Protein AF-A0A9C9JN02-F1 (afdb_monomer_lite)

Sequence (123 aa):
MNISRIGILLLGVLLAALILGCNALALGGAQKYKVDLTNILMKIQDEIENEGKVSDQTFNKFENFMESNEEEFGNKGSYVKAEEVMKCLVEARNNPANAFMQLQSAKVEMTLVFDMLKTEVSE

Foldseek 3Di:
DPPPPVVVVVVVVVVVCVVPPDDPPDDDPLRVLLVLQLVLLVQQLVCCVPPVAGDPVSLVSLVVSLVVCCVVCVPQPLSVLSVLLNVLNVCLVVDVPCVNVSSVSSVVSSVVSNVSSVVPDDD

Radius of gyration: 16.22 Å; chains: 1; bounding box: 44×41×35 Å

Secondary structure (DSSP, 8-state):
---TTHHHHHHHHHHHHHHHSS--S---HHHHHHHHHHHHHHHHHHHHHHHSS--HHHHHHHHHHHHHHHHHHTTSHHHHHHHHHHHHHHHHHH-TTTHHHHHHHHHHHHHHHHHHHHH----

Structure (mmCIF, N/CA/C/O backbone):
data_AF-A0A9C9JN02-F1
#
_entry.id   AF-A0A9C9JN02-F1
#
loop_
_atom_site.group_PDB
_atom_site.id
_atom_site.type_symbol
_atom_site.label_atom_id
_atom_site.label_alt_id
_atom_site.label_comp_id
_atom_site.label_asym_id
_atom_site.label_entity_id
_atom_site.label_seq_id
_atom_site.pdbx_PDB_ins_code
_atom_site.Cartn_x
_atom_site.Cartn_y
_atom_site.Cartn_z
_atom_site.occupancy
_atom_site.B_iso_or_equiv
_atom_site.auth_seq_id
_atom_site.auth_comp_id
_atom_site.auth_asym_id
_atom_site.auth_atom_id
_atom_site.pdbx_PDB_model_num
ATOM 1 N N . MET A 1 1 ? -30.093 -29.259 -2.366 1.00 40.28 1 MET A N 1
ATOM 2 C CA . MET A 1 1 ? -28.825 -29.763 -2.938 1.00 40.28 1 MET A CA 1
ATOM 3 C C . MET A 1 1 ? -28.063 -28.554 -3.478 1.00 40.28 1 MET A C 1
ATOM 5 O O . MET A 1 1 ? -28.401 -28.037 -4.532 1.00 40.28 1 MET A O 1
ATOM 9 N N . ASN A 1 2 ? -27.160 -28.002 -2.661 1.00 46.66 2 ASN A N 1
ATOM 10 C CA . ASN A 1 2 ? -26.531 -26.684 -2.833 1.00 46.66 2 ASN A CA 1
ATOM 11 C C . ASN A 1 2 ? -25.237 -26.785 -3.653 1.00 46.66 2 ASN A C 1
ATOM 13 O O . ASN A 1 2 ? -24.151 -26.802 -3.084 1.00 46.66 2 ASN A O 1
ATOM 17 N N . ILE A 1 3 ? -25.347 -26.860 -4.979 1.00 49.97 3 ILE A N 1
ATOM 18 C CA . ILE A 1 3 ? -24.176 -26.946 -5.875 1.00 49.97 3 ILE A CA 1
ATOM 19 C C . ILE A 1 3 ? -23.791 -25.560 -6.439 1.00 49.97 3 ILE A C 1
ATOM 21 O O . ILE A 1 3 ? -22.641 -25.328 -6.797 1.00 49.97 3 ILE A O 1
ATOM 25 N N . SER A 1 4 ? -24.694 -24.573 -6.413 1.00 49.50 4 SER A N 1
ATOM 26 C CA . SER A 1 4 ? -24.472 -23.282 -7.090 1.00 49.50 4 SER A CA 1
ATOM 27 C C . SER A 1 4 ? -23.623 -22.255 -6.329 1.00 49.50 4 SER A C 1
ATOM 29 O O . SER A 1 4 ? -23.275 -21.228 -6.899 1.00 49.50 4 SER A O 1
ATOM 31 N N . ARG A 1 5 ? -23.270 -22.492 -5.057 1.00 48.59 5 ARG A N 1
ATOM 32 C CA . ARG A 1 5 ? -22.464 -21.538 -4.260 1.00 48.59 5 ARG A CA 1
ATOM 33 C C . ARG A 1 5 ? -20.956 -21.802 -4.297 1.00 48.59 5 ARG A C 1
ATOM 35 O O . ARG A 1 5 ? -20.184 -20.904 -3.990 1.00 48.59 5 ARG A O 1
ATOM 42 N N . ILE A 1 6 ? -20.536 -22.995 -4.716 1.00 50.84 6 ILE A N 1
ATOM 43 C CA . ILE A 1 6 ? -19.115 -23.382 -4.759 1.00 50.84 6 ILE A CA 1
ATOM 44 C C . ILE A 1 6 ? -18.452 -22.909 -6.067 1.00 50.84 6 ILE A C 1
ATOM 46 O O . ILE A 1 6 ? -17.277 -22.556 -6.070 1.00 50.84 6 ILE A O 1
ATOM 50 N N . GLY A 1 7 ? -19.214 -22.805 -7.164 1.00 40.19 7 GLY A N 1
ATOM 51 C CA . GLY A 1 7 ? -18.686 -22.376 -8.467 1.00 40.19 7 GLY A CA 1
ATOM 52 C C . GLY A 1 7 ? -18.227 -20.914 -8.525 1.00 40.19 7 GLY A C 1
ATOM 53 O O . GLY A 1 7 ? -17.277 -20.605 -9.235 1.00 40.19 7 GLY A O 1
ATOM 54 N N . ILE A 1 8 ? -18.848 -20.019 -7.747 1.00 52.72 8 ILE A N 1
ATOM 55 C CA . ILE A 1 8 ? -18.493 -18.587 -7.735 1.00 52.72 8 ILE A CA 1
ATOM 56 C C . ILE A 1 8 ? -17.247 -18.339 -6.870 1.00 52.72 8 ILE A C 1
ATOM 58 O O . ILE A 1 8 ? -16.384 -17.549 -7.242 1.00 52.72 8 ILE A O 1
ATOM 62 N N . LEU A 1 9 ? -17.102 -19.075 -5.761 1.00 46.44 9 LEU A N 1
ATOM 63 C CA . LEU A 1 9 ? -15.916 -19.010 -4.900 1.00 46.44 9 LEU A CA 1
ATOM 64 C C . LEU A 1 9 ? -14.670 -19.583 -5.588 1.00 46.44 9 LEU A C 1
ATOM 66 O O . LEU A 1 9 ? -13.586 -19.023 -5.450 1.00 46.44 9 LEU A O 1
ATOM 70 N N . LEU A 1 10 ? -14.820 -20.643 -6.389 1.00 48.19 10 LEU A N 1
ATOM 71 C CA . LEU A 1 10 ? -13.706 -21.184 -7.172 1.00 48.19 10 LEU A CA 1
ATOM 72 C C . LEU A 1 10 ? -13.272 -20.248 -8.305 1.00 48.19 10 LEU A C 1
ATOM 74 O O . LEU A 1 10 ? -12.081 -20.196 -8.586 1.00 48.19 10 LEU A O 1
ATOM 78 N N . LEU A 1 11 ? -14.179 -19.467 -8.907 1.00 46.25 11 LEU A N 1
ATOM 79 C CA . LEU A 1 11 ? -13.809 -18.505 -9.954 1.00 46.25 11 LEU A CA 1
ATOM 80 C C . LEU A 1 11 ? -12.967 -17.337 -9.407 1.00 46.25 11 LEU A C 1
ATOM 82 O O . LEU A 1 11 ? -12.027 -16.904 -10.069 1.00 46.25 11 LEU A O 1
ATOM 86 N N . GLY A 1 12 ? -13.267 -16.864 -8.191 1.00 45.25 12 GLY A N 1
ATOM 87 C CA . GLY A 1 12 ? -12.501 -15.796 -7.534 1.00 45.25 12 GLY A CA 1
ATOM 88 C C . GLY A 1 12 ? -11.082 -16.224 -7.145 1.00 45.25 12 GLY A C 1
ATOM 89 O O . GLY A 1 12 ? -10.134 -15.462 -7.316 1.00 45.25 12 GLY A O 1
ATOM 90 N N . VAL A 1 13 ? -10.913 -17.475 -6.702 1.00 49.19 13 VAL A N 1
ATOM 91 C CA . VAL A 1 13 ? -9.594 -18.022 -6.336 1.00 49.19 13 VAL A CA 1
ATOM 92 C C . VAL A 1 13 ? -8.786 -18.436 -7.573 1.00 49.19 13 VAL A C 1
ATOM 94 O O . VAL A 1 13 ? -7.565 -18.282 -7.583 1.00 49.19 13 VAL A O 1
ATOM 97 N N . LEU A 1 14 ? -9.438 -18.888 -8.654 1.00 42.12 14 LEU A N 1
ATOM 98 C CA . LEU A 1 14 ? -8.742 -19.191 -9.912 1.00 42.12 14 LEU A CA 1
ATOM 99 C C . LEU A 1 14 ? -8.173 -17.928 -10.577 1.00 42.12 14 LEU A C 1
ATOM 101 O O . LEU A 1 14 ? -7.104 -17.999 -11.180 1.00 42.12 14 LEU A O 1
ATOM 105 N N . LEU A 1 15 ? -8.842 -16.774 -10.434 1.00 46.81 15 LEU A N 1
ATOM 106 C CA . LEU A 1 15 ? -8.312 -15.495 -10.918 1.00 46.81 15 LEU A CA 1
ATOM 107 C C . LEU A 1 15 ? -7.098 -15.029 -10.098 1.00 46.81 15 LEU A C 1
ATOM 109 O O . LEU A 1 15 ? -6.146 -14.505 -10.668 1.00 46.81 15 LEU A O 1
ATOM 113 N N . ALA A 1 16 ? -7.097 -15.273 -8.783 1.00 46.19 16 ALA A N 1
ATOM 114 C CA . ALA A 1 16 ? -5.961 -14.953 -7.916 1.00 46.19 16 ALA A CA 1
ATOM 115 C C . ALA A 1 16 ? -4.729 -15.831 -8.217 1.00 46.19 16 ALA A C 1
ATOM 117 O O . ALA A 1 16 ? -3.596 -15.356 -8.168 1.00 46.19 16 ALA A O 1
ATOM 118 N N . ALA A 1 17 ? -4.937 -17.098 -8.589 1.00 44.44 17 ALA A N 1
ATOM 119 C CA . ALA A 1 17 ? -3.848 -18.024 -8.896 1.00 44.44 17 ALA A CA 1
ATOM 120 C C . ALA A 1 17 ? -3.238 -17.822 -10.297 1.00 44.44 17 ALA A C 1
ATOM 122 O O . ALA A 1 17 ? -2.049 -18.086 -10.482 1.00 44.44 17 ALA A O 1
ATOM 123 N N . LEU A 1 18 ? -4.006 -17.330 -11.279 1.00 40.53 18 LEU A N 1
ATOM 124 C CA . LEU A 1 18 ? -3.483 -17.124 -12.636 1.00 40.53 18 LEU A CA 1
ATOM 125 C C . LEU A 1 18 ? -2.548 -15.907 -12.759 1.00 40.53 18 LEU A C 1
ATOM 127 O O . LEU A 1 18 ? -1.751 -15.855 -13.691 1.00 40.53 18 LEU A O 1
ATOM 131 N N . ILE A 1 19 ? -2.612 -14.949 -11.828 1.00 50.50 19 ILE A N 1
ATOM 132 C CA . ILE A 1 19 ? -1.803 -13.716 -11.877 1.00 50.50 19 ILE A CA 1
ATOM 133 C C . ILE A 1 19 ? -0.456 -13.883 -11.147 1.00 50.50 19 ILE A C 1
ATOM 135 O O . ILE A 1 19 ? 0.517 -13.213 -11.482 1.00 50.50 19 ILE A O 1
ATOM 139 N N . LEU A 1 20 ? -0.351 -14.823 -10.202 1.00 48.62 20 LEU A N 1
ATOM 140 C CA . LEU A 1 20 ? 0.846 -14.993 -9.364 1.00 48.62 20 LEU A CA 1
ATOM 141 C C . LEU A 1 20 ? 1.846 -16.045 -9.886 1.00 48.62 20 LEU A C 1
ATOM 143 O O . LEU A 1 20 ? 2.944 -16.166 -9.348 1.00 48.62 20 LEU A O 1
ATOM 147 N N . GLY A 1 21 ? 1.486 -16.830 -10.907 1.00 38.22 21 GLY A N 1
ATOM 148 C CA . GLY A 1 21 ? 2.171 -18.096 -11.197 1.00 38.22 21 GLY A CA 1
ATOM 149 C C . GLY A 1 21 ? 3.289 -18.100 -12.244 1.00 38.22 21 GLY A C 1
ATOM 150 O O . GLY A 1 21 ? 4.077 -19.042 -12.252 1.00 38.22 21 GLY A O 1
ATOM 151 N N . CYS A 1 22 ? 3.395 -17.132 -13.155 1.00 40.78 22 CYS A N 1
ATOM 152 C CA . CYS A 1 22 ? 4.309 -17.274 -14.299 1.00 40.78 22 CYS A CA 1
ATOM 153 C C . CYS A 1 22 ? 4.878 -15.935 -14.758 1.00 40.78 22 CYS A C 1
ATOM 155 O O . CYS A 1 22 ? 4.422 -15.398 -15.750 1.00 40.78 22 CYS A O 1
ATOM 157 N N . ASN A 1 23 ? 5.881 -15.413 -14.051 1.00 45.25 23 ASN A N 1
ATOM 158 C CA . ASN A 1 23 ? 6.921 -14.541 -14.625 1.00 45.25 23 ASN A CA 1
ATOM 159 C C . ASN A 1 23 ? 8.217 -14.646 -13.794 1.00 45.25 23 ASN A C 1
ATOM 161 O O . ASN A 1 23 ? 8.942 -13.681 -13.596 1.00 45.25 23 ASN A O 1
ATOM 165 N N . ALA A 1 24 ? 8.506 -15.836 -13.257 1.00 52.59 24 ALA A N 1
ATOM 166 C CA . ALA A 1 24 ? 9.633 -16.058 -12.348 1.00 52.59 24 ALA A CA 1
ATOM 167 C C . ALA A 1 24 ? 11.008 -16.144 -13.039 1.00 52.59 24 ALA A C 1
ATOM 169 O O . ALA A 1 24 ? 12.003 -16.404 -12.367 1.00 52.59 24 ALA A O 1
ATOM 170 N N . LEU A 1 25 ? 11.108 -15.946 -14.356 1.00 43.69 25 LEU A N 1
ATOM 171 C CA . LEU A 1 25 ? 12.389 -16.024 -15.055 1.00 43.69 25 LEU A CA 1
ATOM 172 C C . LEU A 1 25 ? 12.694 -14.710 -15.783 1.00 43.69 25 LEU A C 1
ATOM 174 O O . LEU A 1 25 ? 12.088 -14.404 -16.803 1.00 43.69 25 LEU A O 1
ATOM 178 N N . ALA A 1 26 ? 13.687 -13.998 -15.234 1.00 47.44 26 ALA A N 1
ATOM 179 C CA . ALA A 1 26 ? 14.335 -12.779 -15.732 1.00 47.44 26 ALA A CA 1
ATOM 180 C C . ALA A 1 26 ? 13.537 -11.463 -15.602 1.00 47.44 26 ALA A C 1
ATOM 182 O O . ALA A 1 26 ? 13.303 -10.759 -16.578 1.00 47.44 26 ALA A O 1
ATOM 183 N N . LEU A 1 27 ? 13.189 -11.087 -14.368 1.00 49.16 27 LEU A N 1
ATOM 184 C CA . LEU A 1 27 ? 12.675 -9.751 -14.054 1.00 49.16 27 LEU A CA 1
ATOM 185 C C . LEU A 1 27 ? 13.858 -8.776 -13.893 1.00 49.16 27 LEU A C 1
ATOM 187 O O . LEU A 1 27 ? 14.564 -8.824 -12.886 1.00 49.16 27 LEU A O 1
ATOM 191 N N . GLY A 1 28 ? 14.095 -7.897 -14.870 1.00 58.72 28 GLY A N 1
ATOM 192 C CA . GLY A 1 28 ? 14.947 -6.713 -14.671 1.00 58.72 28 GLY A CA 1
ATOM 193 C C . GLY A 1 28 ? 14.381 -5.787 -13.576 1.00 58.72 28 GLY A C 1
ATOM 194 O O . GLY A 1 28 ? 13.234 -5.962 -13.157 1.00 58.72 28 GLY A O 1
ATOM 195 N N . GLY A 1 29 ? 15.151 -4.788 -13.117 1.00 62.28 29 GLY A N 1
ATOM 196 C CA . GLY A 1 29 ? 14.768 -3.890 -12.003 1.00 62.28 29 GLY A CA 1
ATOM 197 C C . GLY A 1 29 ? 13.351 -3.313 -12.124 1.00 62.28 29 GLY A C 1
ATOM 198 O O . GLY A 1 29 ? 12.546 -3.412 -11.197 1.00 62.28 29 GLY A O 1
ATOM 199 N N . ALA A 1 30 ? 12.973 -2.885 -13.333 1.00 66.81 30 ALA A N 1
ATOM 200 C CA . ALA A 1 30 ? 11.647 -2.345 -13.621 1.00 66.81 30 ALA A CA 1
ATOM 201 C C . ALA A 1 30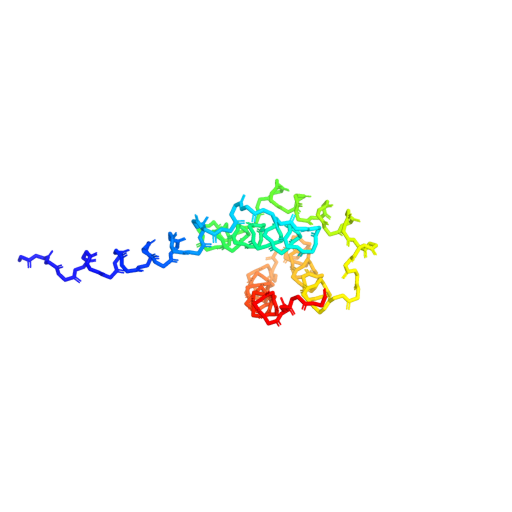 ? 10.485 -3.334 -13.429 1.00 66.81 30 ALA A C 1
ATOM 203 O O . ALA A 1 30 ? 9.373 -2.906 -13.134 1.00 66.81 30 ALA A O 1
ATOM 204 N N . GLN A 1 31 ? 10.703 -4.638 -13.605 1.00 74.56 31 GLN A N 1
ATOM 205 C CA . GLN A 1 31 ? 9.650 -5.640 -13.435 1.00 74.56 31 GLN A CA 1
ATOM 206 C C . GLN A 1 31 ? 9.575 -6.126 -11.982 1.00 74.56 31 GLN A C 1
ATOM 208 O O . GLN A 1 31 ? 8.480 -6.388 -11.488 1.00 74.56 31 GLN A O 1
ATOM 213 N N . LYS A 1 32 ? 10.711 -6.153 -11.267 1.00 81.31 32 LYS A N 1
ATOM 214 C CA . LYS A 1 32 ? 10.747 -6.400 -9.819 1.00 81.31 32 LYS A CA 1
ATOM 215 C C . LYS A 1 32 ? 9.962 -5.333 -9.051 1.00 81.31 32 LYS A C 1
ATOM 217 O O . LYS A 1 32 ? 9.104 -5.690 -8.253 1.00 81.31 32 LYS A O 1
ATOM 222 N N . TYR A 1 33 ? 10.179 -4.053 -9.364 1.00 84.94 33 TYR A N 1
ATOM 223 C CA . TYR A 1 33 ? 9.423 -2.941 -8.777 1.00 84.94 33 TYR A CA 1
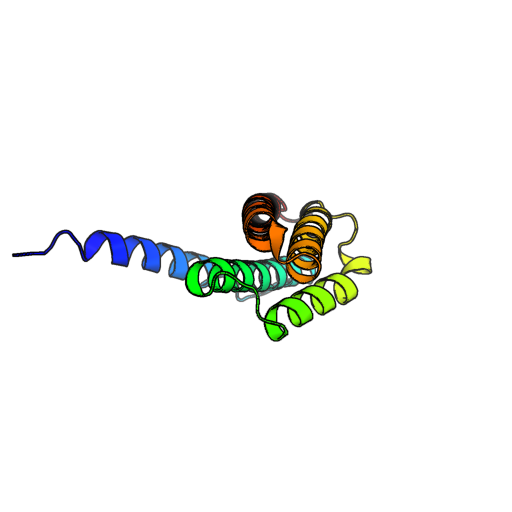ATOM 224 C C . TYR A 1 33 ? 7.908 -3.127 -8.900 1.00 84.94 33 TYR A C 1
ATOM 226 O O . TYR A 1 33 ? 7.188 -3.020 -7.912 1.00 84.94 33 TYR A O 1
ATOM 234 N N . LYS A 1 34 ? 7.418 -3.470 -10.098 1.00 85.69 34 LYS A N 1
ATOM 235 C CA . LYS A 1 34 ? 5.978 -3.646 -10.340 1.00 85.69 34 LYS A CA 1
ATOM 236 C C . LYS A 1 34 ? 5.400 -4.776 -9.505 1.00 85.69 34 LYS A C 1
ATOM 238 O O . LYS A 1 34 ? 4.313 -4.629 -8.953 1.00 85.69 34 LYS A O 1
ATOM 243 N N . VAL A 1 35 ? 6.122 -5.891 -9.413 1.00 87.81 35 VAL A N 1
ATOM 244 C CA . VAL A 1 35 ? 5.713 -7.046 -8.607 1.00 87.81 35 VAL A CA 1
ATOM 245 C C . VAL A 1 35 ? 5.701 -6.686 -7.123 1.00 87.81 35 VAL A C 1
ATOM 247 O O . VAL A 1 35 ? 4.712 -6.953 -6.444 1.00 87.81 35 VAL A O 1
ATOM 250 N N . ASP A 1 36 ? 6.755 -6.041 -6.624 1.00 90.31 36 ASP A N 1
ATOM 251 C CA . ASP A 1 36 ? 6.865 -5.656 -5.217 1.00 90.31 36 ASP A CA 1
ATOM 252 C C . ASP A 1 36 ? 5.783 -4.639 -4.822 1.00 90.31 36 ASP A C 1
ATOM 254 O O . ASP A 1 36 ? 5.080 -4.860 -3.831 1.00 90.31 36 ASP A O 1
ATOM 258 N N . LEU A 1 37 ? 5.570 -3.595 -5.633 1.00 92.12 37 LEU A N 1
ATOM 259 C CA . LEU A 1 37 ? 4.500 -2.620 -5.423 1.00 92.12 37 LEU A CA 1
ATOM 260 C C . LEU A 1 37 ? 3.122 -3.290 -5.460 1.00 92.12 37 LEU A C 1
ATOM 262 O O . LEU A 1 37 ? 2.318 -3.089 -4.552 1.00 92.12 37 LEU A O 1
ATOM 266 N N . THR A 1 38 ? 2.861 -4.141 -6.459 1.00 93.12 38 THR A N 1
ATOM 267 C CA . THR A 1 38 ? 1.586 -4.869 -6.574 1.00 93.12 38 THR A CA 1
ATOM 268 C C . THR A 1 38 ? 1.317 -5.703 -5.325 1.00 93.12 38 THR A C 1
ATOM 270 O O . THR A 1 38 ? 0.237 -5.618 -4.747 1.00 93.12 38 THR A O 1
ATOM 273 N N . ASN A 1 39 ? 2.308 -6.467 -4.863 1.00 93.06 39 ASN A N 1
ATOM 274 C CA . ASN A 1 39 ? 2.172 -7.321 -3.685 1.00 93.06 39 ASN A CA 1
ATOM 275 C C . ASN A 1 39 ? 1.893 -6.516 -2.409 1.00 93.06 39 ASN A C 1
ATOM 277 O O . ASN A 1 39 ? 1.110 -6.952 -1.563 1.00 93.06 39 ASN A O 1
ATOM 281 N N . ILE A 1 40 ? 2.530 -5.352 -2.250 1.00 95.62 40 ILE A N 1
ATOM 282 C CA . ILE A 1 40 ? 2.287 -4.467 -1.105 1.00 95.62 40 ILE A CA 1
ATOM 283 C C . ILE A 1 40 ? 0.861 -3.916 -1.154 1.00 95.62 40 ILE A C 1
ATOM 285 O O . ILE A 1 40 ? 0.138 -4.039 -0.167 1.00 95.62 40 ILE A O 1
ATOM 289 N N . LEU A 1 41 ? 0.433 -3.373 -2.296 1.00 96.06 41 LEU A N 1
ATOM 290 C CA . LEU A 1 41 ? -0.905 -2.797 -2.444 1.00 96.06 41 LEU A CA 1
ATOM 291 C C . LEU A 1 41 ? -2.010 -3.847 -2.295 1.00 96.06 41 LEU A C 1
ATOM 293 O O . LEU A 1 41 ? -3.012 -3.578 -1.641 1.00 96.06 41 LEU A O 1
ATOM 297 N N . MET A 1 42 ? -1.811 -5.062 -2.817 1.00 94.44 42 MET A N 1
ATOM 298 C CA . MET A 1 42 ? -2.744 -6.173 -2.605 1.00 94.44 42 MET A CA 1
ATOM 299 C C . MET A 1 42 ? -2.887 -6.509 -1.121 1.00 94.44 42 MET A C 1
ATOM 301 O O . MET A 1 42 ? -4.000 -6.716 -0.646 1.00 94.44 42 MET A O 1
ATOM 305 N N . LYS A 1 43 ? -1.777 -6.528 -0.372 1.00 95.25 43 LYS A N 1
ATOM 306 C CA . LYS A 1 43 ? -1.825 -6.771 1.071 1.00 95.25 43 LYS A CA 1
ATOM 307 C C . LYS A 1 43 ? -2.545 -5.646 1.818 1.00 95.25 43 LYS A C 1
ATOM 309 O O . LYS A 1 43 ? -3.332 -5.926 2.713 1.00 95.25 43 LYS A O 1
ATOM 314 N N . ILE A 1 44 ? -2.310 -4.386 1.446 1.00 96.31 44 ILE A N 1
ATOM 315 C CA . ILE A 1 44 ? -3.034 -3.252 2.035 1.00 96.31 44 ILE A CA 1
ATOM 316 C C . ILE A 1 44 ? -4.535 -3.381 1.758 1.00 96.31 44 ILE A C 1
ATOM 318 O O . ILE A 1 44 ? -5.341 -3.212 2.670 1.00 96.31 44 ILE A O 1
ATOM 322 N N . GLN A 1 45 ? -4.917 -3.692 0.518 1.00 94.31 45 GLN A N 1
ATOM 323 C CA . GLN A 1 45 ? -6.316 -3.871 0.149 1.00 94.31 45 GLN A CA 1
ATOM 324 C C . GLN A 1 45 ? -6.978 -4.994 0.959 1.00 94.31 45 GLN A C 1
ATOM 326 O O . GLN A 1 45 ? -8.085 -4.798 1.459 1.00 94.31 45 GLN A O 1
ATOM 331 N N . ASP A 1 46 ? -6.293 -6.126 1.128 1.00 94.06 46 ASP A N 1
ATOM 332 C CA . ASP A 1 46 ? -6.765 -7.259 1.930 1.00 94.06 46 ASP A CA 1
ATOM 333 C C . ASP A 1 46 ? -6.966 -6.879 3.409 1.00 94.06 46 ASP A C 1
ATOM 335 O O . ASP A 1 46 ? -8.010 -7.176 3.990 1.00 94.06 46 ASP A O 1
ATOM 339 N N . GLU A 1 47 ? -6.031 -6.139 4.013 1.00 95.88 47 GLU A N 1
ATOM 340 C CA . GLU A 1 47 ? -6.174 -5.650 5.393 1.00 95.88 47 GLU A CA 1
ATOM 341 C C . GLU A 1 47 ? -7.348 -4.661 5.529 1.00 95.88 47 GLU A C 1
ATOM 343 O O . GLU A 1 47 ? -8.145 -4.758 6.463 1.00 95.88 47 GLU A O 1
ATOM 348 N N . ILE A 1 48 ? -7.542 -3.757 4.561 1.00 94.19 48 ILE A N 1
ATOM 349 C CA . ILE A 1 48 ? -8.692 -2.840 4.564 1.00 94.19 48 ILE A CA 1
ATOM 350 C C . ILE A 1 48 ? -10.014 -3.611 4.445 1.00 94.19 48 ILE A C 1
ATOM 352 O O . ILE A 1 48 ? -10.987 -3.260 5.111 1.00 94.19 48 ILE A O 1
ATOM 356 N N . GLU A 1 49 ? -10.078 -4.639 3.600 1.00 92.50 49 GLU A N 1
ATOM 357 C CA . GLU A 1 49 ? -11.301 -5.412 3.360 1.00 92.50 49 GLU A CA 1
ATOM 358 C C . GLU A 1 49 ? -11.673 -6.320 4.535 1.00 92.50 49 GLU A C 1
ATOM 360 O O . GLU A 1 49 ? -12.856 -6.419 4.869 1.00 92.50 49 GLU A O 1
ATOM 365 N N . ASN A 1 50 ? -10.685 -6.939 5.181 1.00 93.69 50 ASN A N 1
ATOM 366 C CA . ASN A 1 50 ? -10.924 -7.893 6.262 1.00 93.69 50 ASN A CA 1
ATOM 367 C C . ASN A 1 50 ? -10.925 -7.248 7.653 1.00 93.69 50 ASN A C 1
ATOM 369 O O . ASN A 1 50 ? -11.675 -7.677 8.529 1.00 93.69 50 ASN A O 1
ATOM 373 N N . GLU A 1 51 ? -10.098 -6.225 7.872 1.00 93.00 51 GLU A N 1
ATOM 374 C CA . GLU A 1 51 ? -9.889 -5.618 9.192 1.00 93.00 51 GLU A CA 1
ATOM 375 C C . GLU A 1 51 ? -10.393 -4.174 9.286 1.00 93.00 51 GLU A C 1
ATOM 377 O O . GLU A 1 51 ? -10.482 -3.624 10.387 1.00 93.00 51 GLU A O 1
ATOM 382 N N . GLY A 1 52 ? -10.713 -3.536 8.155 1.00 91.25 52 GLY A N 1
ATOM 383 C CA . GLY A 1 52 ? -11.129 -2.132 8.117 1.00 91.25 52 GLY A CA 1
ATOM 384 C C . GLY A 1 52 ? -10.006 -1.146 8.453 1.00 91.25 52 GLY A C 1
ATOM 385 O O . GLY A 1 52 ? -10.287 0.010 8.766 1.00 91.25 52 GLY A O 1
ATOM 386 N N . LYS A 1 53 ? -8.745 -1.592 8.430 1.00 93.50 53 LYS A N 1
ATOM 387 C CA . LYS A 1 53 ? -7.551 -0.798 8.752 1.00 93.50 53 LYS A CA 1
ATOM 388 C C . LYS A 1 53 ? -6.314 -1.390 8.080 1.00 93.50 53 LYS A C 1
ATOM 390 O O . LYS A 1 53 ? -6.356 -2.510 7.596 1.00 93.50 53 LYS A O 1
ATOM 395 N N . VAL A 1 54 ? -5.208 -0.653 8.112 1.00 95.50 54 VAL A N 1
ATOM 396 C CA . VAL A 1 54 ? -3.887 -1.137 7.681 1.00 95.50 54 VAL A CA 1
ATOM 397 C C . VAL A 1 54 ? -3.011 -1.310 8.913 1.00 95.50 54 VAL A C 1
ATOM 399 O O . VAL A 1 54 ? -2.965 -0.429 9.773 1.00 95.50 54 VAL A O 1
ATOM 402 N N . SER A 1 55 ? -2.335 -2.448 9.019 1.00 96.06 55 SER A N 1
ATOM 403 C CA . SER A 1 55 ? -1.389 -2.724 10.095 1.00 96.06 55 SER A CA 1
ATOM 404 C C . SER A 1 55 ? -0.140 -1.849 9.976 1.00 96.06 55 SER A C 1
ATOM 406 O O . SER A 1 55 ? 0.322 -1.544 8.874 1.00 96.06 55 SER A O 1
ATOM 408 N N . ASP A 1 56 ? 0.470 -1.499 11.113 1.00 96.12 56 ASP A N 1
ATOM 409 C CA . ASP A 1 56 ? 1.715 -0.718 11.123 1.00 96.12 56 ASP A CA 1
ATOM 410 C C . ASP A 1 56 ? 2.832 -1.426 10.344 1.00 96.12 56 ASP A C 1
ATOM 412 O O . ASP A 1 56 ? 3.623 -0.789 9.660 1.00 96.12 56 ASP A O 1
ATOM 416 N N . GLN A 1 57 ? 2.870 -2.762 10.384 1.00 96.12 57 GLN A N 1
ATOM 417 C CA . GLN A 1 57 ? 3.847 -3.544 9.632 1.00 96.12 57 GLN A CA 1
ATOM 418 C C . GLN A 1 57 ? 3.688 -3.355 8.118 1.00 96.12 57 GLN A C 1
ATOM 420 O O . GLN A 1 57 ? 4.681 -3.179 7.410 1.00 96.12 57 GLN A O 1
ATOM 425 N N . THR A 1 58 ? 2.458 -3.429 7.609 1.00 95.56 58 THR A N 1
ATOM 426 C CA . THR A 1 58 ? 2.190 -3.286 6.175 1.00 95.56 58 THR A CA 1
ATOM 427 C C . THR A 1 58 ? 2.364 -1.841 5.724 1.00 95.56 58 THR A C 1
ATOM 429 O O . THR A 1 58 ? 2.969 -1.614 4.677 1.00 95.56 58 THR A O 1
ATOM 432 N N . PHE A 1 59 ? 1.946 -0.873 6.545 1.00 96.62 59 PHE A N 1
ATOM 433 C CA . PHE A 1 59 ? 2.200 0.543 6.296 1.00 96.62 59 PHE A CA 1
ATOM 434 C C . PHE A 1 59 ? 3.702 0.837 6.208 1.00 96.62 59 PHE A C 1
ATOM 436 O O . PHE A 1 59 ? 4.163 1.353 5.198 1.00 96.62 59 PHE A O 1
ATOM 443 N N . ASN A 1 60 ? 4.489 0.427 7.208 1.00 96.75 60 ASN A N 1
ATOM 444 C CA . ASN A 1 60 ? 5.931 0.678 7.225 1.00 96.75 60 ASN A CA 1
ATOM 445 C C . ASN A 1 60 ? 6.637 -0.026 6.060 1.00 96.75 60 ASN A C 1
ATOM 447 O O . ASN A 1 60 ? 7.618 0.476 5.522 1.00 96.75 60 ASN A O 1
ATOM 451 N N . LYS A 1 61 ? 6.161 -1.206 5.641 1.00 95.81 61 LYS A N 1
ATOM 452 C CA . LYS A 1 61 ? 6.693 -1.871 4.444 1.00 95.81 61 LYS A CA 1
ATOM 453 C C . LYS A 1 61 ? 6.443 -1.035 3.188 1.00 95.81 61 LYS A C 1
ATOM 455 O O . LYS A 1 61 ? 7.319 -0.974 2.332 1.00 95.81 61 LYS A O 1
ATOM 460 N N . PHE A 1 62 ? 5.266 -0.426 3.074 1.00 96.94 62 PHE A N 1
ATOM 461 C CA . PHE A 1 62 ? 4.937 0.444 1.953 1.00 96.94 62 PHE A CA 1
ATOM 462 C C . PHE A 1 62 ? 5.743 1.744 1.982 1.00 96.94 62 PHE A C 1
ATOM 464 O O . PHE A 1 62 ? 6.280 2.136 0.956 1.00 96.94 62 PHE A O 1
ATOM 471 N N . GLU A 1 63 ? 5.908 2.353 3.154 1.00 95.69 63 GLU A N 1
ATOM 472 C CA . GLU A 1 63 ? 6.708 3.568 3.349 1.00 95.69 63 GLU A CA 1
ATOM 473 C C . GLU A 1 63 ? 8.165 3.349 2.948 1.00 95.69 63 GLU A C 1
ATOM 475 O O . GLU A 1 63 ? 8.650 3.999 2.025 1.00 95.69 63 GLU A O 1
ATOM 480 N N . ASN A 1 64 ? 8.808 2.324 3.514 1.00 95.38 64 ASN A N 1
ATOM 481 C CA . ASN A 1 64 ? 10.171 1.949 3.141 1.00 95.38 64 ASN A CA 1
ATOM 482 C C . ASN A 1 64 ? 10.300 1.631 1.645 1.00 95.38 64 ASN A C 1
ATOM 484 O O . ASN A 1 64 ? 11.337 1.901 1.040 1.00 95.38 64 ASN A O 1
ATOM 488 N N . PHE A 1 65 ? 9.272 1.015 1.048 1.00 93.38 65 PHE A N 1
ATOM 489 C CA . PHE A 1 65 ? 9.268 0.741 -0.382 1.00 93.38 65 PHE A CA 1
ATOM 490 C C . PHE A 1 65 ? 9.271 2.039 -1.187 1.00 93.38 65 PHE A C 1
ATOM 492 O O . PHE A 1 65 ? 10.101 2.158 -2.080 1.00 93.38 65 PHE A O 1
ATOM 499 N N . MET A 1 66 ? 8.394 2.995 -0.873 1.00 92.81 66 MET A N 1
ATOM 500 C CA . MET A 1 66 ? 8.337 4.276 -1.580 1.00 92.81 66 MET A CA 1
ATOM 501 C C . MET A 1 66 ? 9.675 5.014 -1.460 1.00 92.81 66 MET A C 1
ATOM 503 O O . MET A 1 66 ? 10.301 5.291 -2.477 1.00 92.81 66 MET A O 1
ATOM 507 N N . GLU A 1 67 ? 10.198 5.175 -0.243 1.00 91.44 67 GLU A N 1
ATOM 508 C CA . GLU A 1 67 ? 11.486 5.844 -0.003 1.00 91.44 67 GLU A CA 1
ATOM 509 C C . GLU A 1 67 ? 12.661 5.178 -0.741 1.00 91.44 67 GLU A C 1
ATOM 511 O O . GLU A 1 67 ? 13.499 5.853 -1.333 1.00 91.44 67 GLU A O 1
ATOM 516 N N . SER A 1 68 ? 12.723 3.841 -0.759 1.00 89.12 68 SER A N 1
ATOM 517 C CA . SER A 1 68 ? 13.833 3.111 -1.400 1.00 89.12 68 SER A CA 1
ATOM 518 C C . SER A 1 68 ? 13.783 3.129 -2.931 1.00 89.12 68 SER A C 1
ATOM 520 O O . SER A 1 68 ? 14.760 2.756 -3.575 1.00 89.12 68 SER A O 1
ATOM 522 N N . ASN A 1 69 ? 12.637 3.483 -3.515 1.00 85.62 69 ASN A N 1
ATOM 523 C CA . ASN A 1 69 ? 12.369 3.381 -4.950 1.00 85.62 69 ASN A CA 1
ATOM 524 C C . ASN A 1 69 ? 12.119 4.754 -5.601 1.00 85.62 69 ASN A C 1
ATOM 526 O O . ASN A 1 69 ? 11.911 4.815 -6.812 1.00 85.62 69 ASN A O 1
ATOM 530 N N . GLU A 1 70 ? 12.171 5.846 -4.832 1.00 84.88 70 GLU A N 1
ATOM 531 C CA . GLU A 1 70 ? 11.955 7.214 -5.318 1.00 84.88 70 GLU A CA 1
ATOM 532 C C . GLU A 1 70 ? 12.925 7.582 -6.449 1.00 84.88 70 GLU A C 1
ATOM 534 O O . GLU A 1 70 ? 12.503 8.045 -7.505 1.00 84.88 70 GLU A O 1
ATOM 539 N N . GLU A 1 71 ? 14.222 7.317 -6.281 1.00 82.38 71 GLU A N 1
ATOM 540 C CA . GLU A 1 71 ? 15.236 7.677 -7.282 1.00 82.38 71 GLU A CA 1
ATOM 541 C C . GLU A 1 71 ? 15.088 6.869 -8.585 1.00 82.38 71 GLU A C 1
ATOM 543 O O . GLU A 1 71 ? 15.285 7.394 -9.681 1.00 82.38 71 GLU A O 1
ATOM 548 N N . GLU A 1 72 ? 14.704 5.593 -8.482 1.00 79.38 72 GLU A N 1
ATOM 549 C CA . GLU A 1 72 ? 14.598 4.687 -9.632 1.00 79.38 72 GLU A CA 1
ATOM 550 C C . GLU A 1 72 ? 13.265 4.853 -10.390 1.00 79.38 72 GLU A C 1
ATOM 552 O O . GLU A 1 72 ? 13.197 4.625 -11.602 1.00 79.38 72 GLU A O 1
ATOM 557 N N . PHE A 1 73 ? 12.195 5.278 -9.705 1.00 79.50 73 PHE A N 1
ATOM 558 C CA . PHE A 1 73 ? 10.835 5.255 -10.253 1.00 79.50 73 PHE A CA 1
ATOM 559 C C . PHE A 1 73 ? 10.039 6.547 -10.077 1.00 79.50 73 PHE A C 1
ATOM 561 O O . PHE A 1 73 ? 8.925 6.601 -10.589 1.00 79.50 73 PHE A O 1
ATOM 568 N N . GLY A 1 74 ? 10.583 7.585 -9.439 1.00 65.62 74 GLY A N 1
ATOM 569 C CA . GLY A 1 74 ? 9.860 8.783 -8.987 1.00 65.62 74 GLY A CA 1
ATOM 570 C C . GLY A 1 74 ? 9.004 9.486 -10.043 1.00 65.62 74 GLY A C 1
ATOM 571 O O . GLY A 1 74 ? 7.956 10.037 -9.729 1.00 65.62 74 GLY A O 1
ATOM 572 N N . ASN A 1 75 ? 9.392 9.404 -11.320 1.00 77.62 75 ASN A N 1
ATOM 573 C CA . ASN A 1 75 ? 8.642 10.002 -12.431 1.00 77.62 75 ASN A CA 1
ATOM 574 C C . ASN A 1 75 ? 7.690 9.029 -13.152 1.00 77.62 75 ASN A C 1
ATOM 576 O O . ASN A 1 75 ? 7.002 9.432 -14.092 1.00 77.62 75 ASN A O 1
ATOM 580 N N . LYS A 1 76 ? 7.646 7.747 -12.769 1.00 83.19 76 LYS A N 1
ATOM 581 C CA . LYS A 1 76 ? 6.695 6.788 -13.341 1.00 83.19 76 LYS A CA 1
ATOM 582 C C . LYS A 1 76 ? 5.301 7.064 -12.808 1.00 83.19 76 LYS A C 1
ATOM 584 O O . LYS A 1 76 ? 5.107 7.293 -11.616 1.00 83.19 76 LYS A O 1
ATOM 589 N N . GLY A 1 77 ? 4.316 6.989 -13.697 1.00 87.31 77 GLY A N 1
ATOM 590 C CA . GLY A 1 77 ? 2.932 7.276 -13.350 1.00 87.31 77 GLY A CA 1
ATOM 591 C C . GLY A 1 77 ? 2.416 6.384 -12.218 1.00 87.31 77 GLY A C 1
ATOM 592 O O 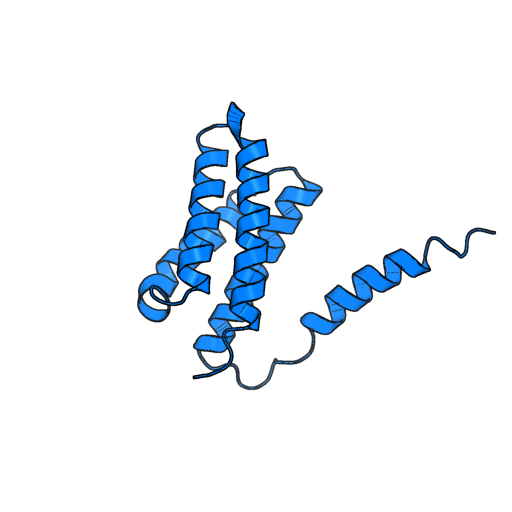. GLY A 1 77 ? 1.752 6.888 -11.314 1.00 87.31 77 GLY A O 1
ATOM 593 N N . SER A 1 78 ? 2.767 5.091 -12.214 1.00 89.56 78 SER A N 1
ATOM 594 C CA . SER A 1 78 ? 2.393 4.181 -11.127 1.00 89.56 78 SER A CA 1
ATOM 595 C C . SER A 1 78 ? 2.979 4.583 -9.773 1.00 89.56 78 SER A C 1
ATOM 597 O O . SER A 1 78 ? 2.314 4.403 -8.756 1.00 89.56 78 SER A O 1
ATOM 599 N N . TYR A 1 79 ? 4.205 5.119 -9.748 1.00 90.81 79 TYR A N 1
ATOM 600 C CA . TYR A 1 79 ? 4.871 5.550 -8.519 1.00 90.81 79 TYR A CA 1
ATOM 601 C C . TYR A 1 79 ? 4.180 6.783 -7.943 1.00 90.81 79 TYR A C 1
ATOM 603 O O . TYR A 1 79 ? 3.719 6.741 -6.807 1.00 90.81 79 TYR A O 1
ATOM 611 N N . VAL A 1 80 ? 4.004 7.827 -8.758 1.00 91.44 80 VAL A N 1
ATOM 612 C CA . VAL A 1 80 ? 3.302 9.057 -8.351 1.00 91.44 80 VAL A CA 1
ATOM 613 C C . VAL A 1 80 ? 1.897 8.731 -7.843 1.00 91.44 80 VAL A C 1
ATOM 615 O O . VAL A 1 80 ? 1.434 9.263 -6.837 1.00 91.44 80 VAL A O 1
ATOM 618 N N . LYS A 1 81 ? 1.206 7.795 -8.500 1.00 93.88 81 LYS A N 1
ATOM 619 C CA . LYS A 1 81 ? -0.123 7.365 -8.063 1.00 93.88 81 LYS A CA 1
ATOM 620 C C . LYS A 1 81 ? -0.085 6.551 -6.762 1.00 93.88 81 LYS A C 1
ATOM 622 O O . LYS A 1 81 ? -0.992 6.669 -5.944 1.00 93.88 81 LYS A O 1
ATOM 627 N N . ALA A 1 82 ? 0.968 5.772 -6.524 1.00 94.62 82 ALA A N 1
ATOM 628 C CA . ALA A 1 82 ? 1.185 5.095 -5.249 1.00 94.62 82 ALA A CA 1
ATOM 629 C C . ALA A 1 82 ? 1.489 6.083 -4.104 1.00 94.62 82 ALA A C 1
ATOM 631 O O . ALA A 1 82 ? 1.097 5.827 -2.966 1.00 94.62 82 ALA A O 1
ATOM 632 N N . GLU A 1 83 ? 2.092 7.243 -4.376 1.00 94.94 83 GLU A N 1
ATOM 633 C CA . GLU A 1 83 ? 2.228 8.305 -3.368 1.00 94.94 83 GLU A CA 1
ATOM 634 C C . GLU A 1 83 ? 0.865 8.859 -2.931 1.00 94.94 83 GLU A C 1
ATOM 636 O O . GLU A 1 83 ? 0.662 9.134 -1.750 1.00 94.94 83 GLU A O 1
ATOM 641 N N . GLU A 1 84 ? -0.105 8.966 -3.843 1.00 95.75 84 GLU A N 1
ATOM 642 C CA . GLU A 1 84 ? -1.480 9.347 -3.484 1.00 95.75 84 GLU A CA 1
ATOM 643 C C . GLU A 1 84 ? -2.146 8.294 -2.589 1.00 95.75 84 GLU A C 1
ATOM 645 O O . GLU A 1 84 ? -2.795 8.643 -1.599 1.00 95.75 84 GLU A O 1
ATOM 650 N N . VAL A 1 85 ? -1.903 7.002 -2.849 1.00 96.56 85 VAL A N 1
ATOM 651 C CA . VAL A 1 85 ? -2.313 5.931 -1.926 1.00 96.56 85 VAL A CA 1
ATOM 652 C C . VAL A 1 85 ? -1.706 6.166 -0.541 1.00 96.56 85 VAL A C 1
ATOM 654 O O . VAL A 1 85 ? -2.427 6.113 0.457 1.00 96.56 85 VAL A O 1
ATOM 657 N N . MET A 1 86 ? -0.404 6.463 -0.463 1.00 96.50 86 MET A N 1
ATOM 658 C CA . MET A 1 86 ? 0.278 6.736 0.804 1.00 96.50 86 MET A CA 1
ATOM 659 C C . MET A 1 86 ? -0.353 7.916 1.551 1.00 96.50 86 MET A C 1
ATOM 661 O O . MET A 1 86 ? -0.628 7.803 2.746 1.00 96.50 86 MET A O 1
ATOM 665 N N . LYS A 1 87 ? -0.645 9.022 0.857 1.00 96.25 87 LYS A N 1
ATOM 666 C CA . LYS A 1 87 ? -1.295 10.202 1.450 1.00 96.25 87 LYS A CA 1
ATOM 667 C C . LYS A 1 87 ? -2.638 9.848 2.079 1.00 96.25 87 LYS A C 1
ATOM 669 O O . LYS A 1 87 ? -2.862 10.175 3.242 1.00 96.25 87 LYS A O 1
ATOM 674 N N . CYS A 1 88 ? -3.488 9.103 1.371 1.00 96.00 88 CYS A N 1
ATOM 675 C CA . CYS A 1 88 ? -4.757 8.632 1.925 1.00 96.00 88 CYS A CA 1
ATOM 676 C C . CYS A 1 88 ? -4.553 7.774 3.185 1.00 96.00 88 CYS A C 1
ATOM 678 O O . CYS A 1 88 ? -5.260 7.947 4.179 1.00 96.00 88 CYS A O 1
ATOM 680 N N . LEU A 1 89 ? -3.569 6.870 3.190 1.00 95.75 89 LEU A N 1
ATOM 681 C CA . LEU A 1 89 ? -3.280 6.037 4.361 1.00 95.75 89 LEU A CA 1
ATOM 682 C C . LEU A 1 89 ? -2.770 6.860 5.554 1.00 95.75 89 LEU A C 1
ATOM 684 O O . LEU A 1 89 ? -3.192 6.622 6.687 1.00 95.75 89 LEU A O 1
ATOM 688 N N . VAL A 1 90 ? -1.906 7.850 5.317 1.00 96.44 90 VAL A N 1
ATOM 689 C CA . VAL A 1 90 ? -1.423 8.786 6.345 1.00 96.44 90 VAL A CA 1
ATOM 690 C C . VAL A 1 90 ? -2.581 9.603 6.921 1.00 96.44 90 VAL A C 1
ATOM 692 O O . VAL A 1 90 ? -2.716 9.710 8.141 1.00 96.44 90 VAL A O 1
ATOM 695 N N . GLU A 1 91 ? -3.458 10.139 6.070 1.00 95.12 91 GLU A N 1
ATOM 696 C CA . GLU A 1 91 ? -4.646 10.877 6.506 1.00 95.12 91 GLU A CA 1
ATOM 697 C C . GLU A 1 91 ? -5.596 9.997 7.325 1.00 95.12 91 GLU A C 1
ATOM 699 O O . GLU A 1 91 ? -6.120 10.448 8.346 1.00 95.12 91 GLU A O 1
ATOM 704 N N . ALA A 1 92 ? -5.770 8.729 6.941 1.00 93.94 92 ALA A N 1
ATOM 705 C CA . ALA A 1 92 ? -6.574 7.775 7.698 1.00 93.94 92 ALA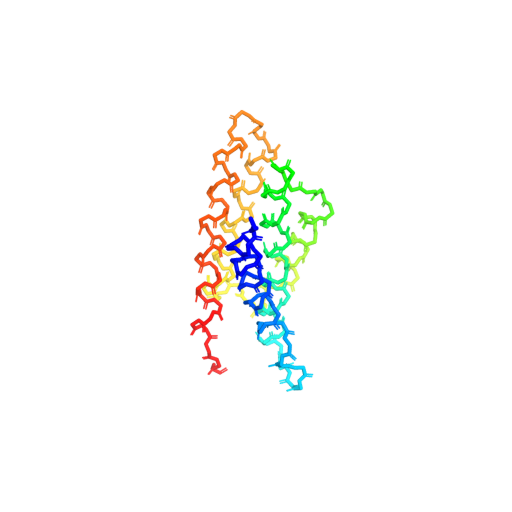 A CA 1
ATOM 706 C C . ALA A 1 92 ? -6.008 7.511 9.104 1.00 93.94 92 ALA A C 1
ATOM 708 O O . ALA A 1 92 ? -6.772 7.416 10.065 1.00 93.94 92 ALA A O 1
ATOM 709 N N . ARG A 1 93 ? -4.677 7.416 9.240 1.00 92.75 93 ARG A N 1
ATOM 710 C CA . ARG A 1 93 ? -4.000 7.214 10.536 1.00 92.75 93 ARG A CA 1
ATOM 711 C C . ARG A 1 93 ? -4.060 8.460 11.420 1.00 92.75 93 ARG A C 1
ATOM 713 O O . ARG A 1 93 ? -4.280 8.342 12.622 1.00 92.75 93 ARG A O 1
ATOM 720 N N . ASN A 1 94 ? -3.900 9.643 10.829 1.00 93.56 94 ASN A N 1
ATOM 721 C CA . ASN A 1 94 ? -3.869 10.909 11.564 1.00 93.56 94 ASN A CA 1
ATOM 722 C C . ASN A 1 94 ? -5.264 11.431 11.931 1.00 93.56 94 ASN A C 1
ATOM 724 O O . ASN A 1 94 ? -5.402 12.196 12.885 1.00 93.56 94 ASN A O 1
ATOM 728 N N . ASN A 1 95 ? -6.301 11.028 11.192 1.00 92.25 95 ASN A N 1
ATOM 729 C CA . ASN A 1 95 ? -7.671 11.461 11.428 1.00 92.25 95 ASN A CA 1
ATOM 730 C C . ASN A 1 95 ? -8.650 10.273 11.467 1.00 92.25 95 ASN A C 1
ATOM 732 O O . ASN A 1 95 ? -9.311 9.973 10.467 1.00 92.25 95 ASN A O 1
ATOM 736 N N . PRO A 1 96 ? -8.832 9.648 12.647 1.00 88.69 96 PRO A N 1
ATOM 737 C CA . PRO A 1 96 ? -9.762 8.535 12.829 1.00 88.69 96 PRO A CA 1
ATOM 738 C C . PRO A 1 96 ? -11.208 8.845 12.412 1.00 88.69 96 PRO A C 1
ATOM 740 O O . PRO A 1 96 ? -11.919 7.945 11.974 1.00 88.69 96 PRO A O 1
ATOM 743 N N . ALA A 1 97 ? -11.648 10.108 12.505 1.00 88.38 97 ALA A N 1
ATOM 744 C CA . ALA A 1 97 ? -13.006 10.508 12.128 1.00 88.38 97 ALA A CA 1
ATOM 745 C C . ALA A 1 97 ? -13.255 10.405 10.613 1.00 88.38 97 ALA A C 1
ATOM 747 O O . ALA A 1 97 ? -14.379 10.142 10.193 1.00 88.38 97 ALA A O 1
ATOM 748 N N . ASN A 1 98 ? -12.201 10.555 9.806 1.00 91.38 98 ASN A N 1
ATOM 749 C CA . ASN A 1 98 ? -12.258 10.444 8.349 1.00 91.38 98 ASN A CA 1
ATOM 750 C C . ASN A 1 98 ? -11.617 9.151 7.823 1.00 91.38 98 ASN A C 1
ATOM 752 O O . ASN A 1 98 ? -11.598 8.939 6.611 1.00 91.38 98 ASN A O 1
ATOM 756 N N . ALA A 1 99 ? -11.131 8.271 8.706 1.00 91.25 99 ALA A N 1
ATOM 757 C CA . ALA A 1 99 ? -10.364 7.086 8.329 1.00 91.25 99 ALA A CA 1
ATOM 758 C C . ALA A 1 99 ? -11.095 6.202 7.319 1.00 91.25 99 ALA A C 1
ATOM 760 O O . ALA A 1 99 ? -10.513 5.820 6.313 1.00 91.25 99 ALA A O 1
ATOM 761 N N . PHE A 1 100 ? -12.390 5.946 7.520 1.00 92.31 100 PHE A N 1
ATOM 762 C CA . PHE A 1 100 ? -13.168 5.145 6.574 1.00 92.31 100 PHE A CA 1
ATOM 763 C C . PHE A 1 100 ? -13.157 5.740 5.159 1.00 92.31 100 PHE A C 1
ATOM 765 O O . PHE A 1 100 ? -12.874 5.029 4.198 1.00 92.31 100 PHE A O 1
ATOM 772 N N . MET A 1 101 ? -13.429 7.043 5.033 1.00 95.31 101 MET A N 1
ATOM 773 C CA . MET A 1 101 ? -13.438 7.728 3.740 1.00 95.31 101 MET A CA 1
ATOM 774 C C . MET A 1 101 ? -12.058 7.668 3.083 1.00 95.31 101 MET A C 1
ATOM 776 O O . MET A 1 101 ? -11.959 7.353 1.902 1.00 95.31 101 MET A O 1
ATOM 780 N N . GLN A 1 102 ? -11.000 7.882 3.864 1.00 96.00 102 GLN A N 1
ATOM 781 C CA . GLN A 1 102 ? -9.626 7.852 3.374 1.00 96.00 102 GLN A CA 1
ATOM 782 C C . GLN A 1 102 ? -9.175 6.460 2.932 1.00 96.00 102 GLN A C 1
ATOM 784 O O . GLN A 1 102 ? -8.517 6.324 1.905 1.00 96.00 102 GLN A O 1
ATOM 789 N N . LEU A 1 103 ? -9.586 5.404 3.635 1.00 93.19 103 LEU A N 1
ATOM 790 C CA . LEU A 1 103 ? -9.321 4.032 3.205 1.00 93.19 103 LEU A CA 1
ATOM 791 C C . LEU A 1 103 ? -10.077 3.685 1.913 1.00 93.19 103 LEU A C 1
ATOM 793 O O . LEU A 1 103 ? -9.533 2.980 1.067 1.00 93.19 103 LEU A O 1
ATOM 797 N N . GLN A 1 104 ? -11.296 4.202 1.712 1.00 92.81 104 GLN A N 1
ATOM 798 C CA . GLN A 1 104 ? -11.992 4.047 0.428 1.00 92.81 104 GLN A CA 1
ATOM 799 C C . GLN A 1 104 ? -11.281 4.802 -0.701 1.00 92.81 104 GLN A C 1
ATOM 801 O O . GLN A 1 104 ? -11.101 4.233 -1.777 1.00 92.81 104 GLN A O 1
ATOM 806 N N . SER A 1 105 ? -10.820 6.032 -0.454 1.00 94.94 105 SER A N 1
ATOM 807 C CA . SER A 1 105 ? -9.990 6.776 -1.410 1.00 94.94 105 SER A CA 1
ATOM 808 C C . SER A 1 105 ? -8.723 5.997 -1.757 1.00 94.94 105 SER A C 1
ATOM 810 O O . SER A 1 105 ? -8.450 5.780 -2.933 1.00 94.94 105 SER A O 1
ATOM 812 N N . ALA A 1 106 ? -8.023 5.453 -0.757 1.00 95.50 106 ALA A N 1
ATOM 813 C CA . ALA A 1 106 ? -6.841 4.622 -0.967 1.00 95.50 106 ALA A CA 1
ATOM 814 C C . ALA A 1 106 ? -7.133 3.418 -1.881 1.00 95.50 106 ALA A C 1
ATOM 816 O O . ALA A 1 106 ? -6.340 3.126 -2.769 1.00 95.50 106 ALA A O 1
ATOM 817 N N . LYS A 1 107 ? -8.285 2.748 -1.738 1.00 93.19 107 LYS A N 1
ATOM 818 C CA . LYS A 1 107 ? -8.687 1.644 -2.632 1.00 93.19 107 LYS A CA 1
ATOM 819 C C . LYS A 1 107 ? -8.947 2.092 -4.074 1.00 93.19 107 LYS A C 1
ATOM 821 O O . LYS A 1 107 ? -8.599 1.373 -5.015 1.00 93.19 107 LYS A O 1
ATOM 826 N N . VAL A 1 108 ? -9.569 3.256 -4.263 1.00 94.75 108 VAL A N 1
ATOM 827 C CA . VAL A 1 108 ? -9.777 3.835 -5.602 1.00 94.75 108 VAL A CA 1
ATOM 828 C C . VAL A 1 108 ? -8.427 4.136 -6.247 1.00 94.75 108 VAL A C 1
ATOM 830 O O . VAL A 1 108 ? -8.174 3.734 -7.380 1.00 94.75 108 VAL A O 1
ATOM 833 N N . GLU A 1 109 ? -7.534 4.764 -5.491 1.00 95.06 109 GLU A N 1
ATOM 834 C CA . GLU A 1 109 ? -6.177 5.085 -5.914 1.00 95.06 109 GLU A CA 1
ATOM 835 C C . GLU A 1 109 ? -5.374 3.817 -6.253 1.00 95.06 109 GLU A C 1
ATOM 837 O O . GLU A 1 109 ? -4.795 3.735 -7.334 1.00 95.06 109 GLU A O 1
ATOM 842 N N . MET A 1 110 ? -5.439 2.765 -5.426 1.00 94.88 110 MET A N 1
ATOM 843 C CA . MET A 1 110 ? -4.825 1.456 -5.706 1.00 94.88 110 MET A CA 1
ATOM 844 C C . MET A 1 110 ? -5.323 0.840 -7.011 1.00 94.88 110 MET A C 1
ATOM 846 O O . MET A 1 110 ? -4.530 0.280 -7.762 1.00 94.88 110 MET A O 1
ATOM 850 N N . THR A 1 111 ? -6.621 0.958 -7.303 1.00 92.44 111 THR A N 1
ATOM 851 C CA . THR A 1 111 ? -7.195 0.455 -8.560 1.00 92.44 111 THR A CA 1
ATOM 852 C C . THR A 1 111 ? -6.531 1.130 -9.759 1.00 92.44 111 THR A C 1
ATOM 854 O O . THR A 1 111 ? -6.127 0.456 -10.706 1.00 92.44 111 THR A O 1
ATOM 857 N N . LEU A 1 112 ? -6.332 2.449 -9.677 1.00 92.75 112 LEU A N 1
ATOM 858 C CA . LEU A 1 112 ? -5.632 3.214 -10.705 1.00 92.75 112 LEU A CA 1
ATOM 859 C C . LEU A 1 112 ? -4.155 2.815 -10.794 1.00 92.75 112 LEU A C 1
ATOM 861 O O . LEU A 1 112 ? -3.660 2.622 -11.900 1.00 92.75 112 LEU A O 1
ATOM 865 N N . VAL A 1 113 ? -3.467 2.610 -9.663 1.00 92.62 113 VAL A N 1
ATOM 866 C CA . VAL A 1 113 ? -2.084 2.102 -9.663 1.00 92.62 113 VAL A CA 1
ATOM 867 C C . VAL A 1 113 ? -2.003 0.746 -10.365 1.00 92.62 113 VAL A C 1
ATOM 869 O O . VAL A 1 113 ? -1.148 0.563 -11.227 1.00 92.62 113 VAL A O 1
ATOM 872 N N . PHE A 1 114 ? -2.897 -0.200 -10.057 1.00 91.88 114 PHE A N 1
ATOM 873 C CA . PHE A 1 114 ? -2.902 -1.515 -10.702 1.00 91.88 114 PHE A CA 1
ATOM 874 C C . PHE A 1 114 ? -3.123 -1.423 -12.209 1.00 91.88 114 PHE A C 1
ATOM 876 O O . PHE A 1 114 ? -2.496 -2.166 -12.963 1.00 91.88 114 PHE A O 1
ATOM 883 N N . ASP A 1 115 ? -3.994 -0.528 -12.662 1.00 89.88 115 ASP A N 1
ATOM 884 C CA . ASP A 1 115 ? -4.216 -0.323 -14.090 1.00 89.88 115 ASP A CA 1
ATOM 885 C C . ASP A 1 115 ? -2.995 0.308 -14.764 1.00 89.88 115 ASP A C 1
ATOM 887 O O . ASP A 1 115 ? -2.566 -0.168 -15.816 1.00 89.88 115 ASP A O 1
ATOM 891 N N . MET A 1 116 ? -2.354 1.283 -14.116 1.00 89.69 116 MET A N 1
ATOM 892 C CA . MET A 1 116 ? -1.106 1.874 -14.602 1.00 89.69 116 MET A CA 1
ATOM 893 C C . MET A 1 116 ? 0.003 0.824 -14.700 1.00 89.69 116 MET A C 1
ATOM 895 O O . MET A 1 116 ? 0.611 0.691 -15.759 1.00 89.69 116 MET A O 1
ATOM 899 N N . LEU A 1 117 ? 0.196 -0.002 -13.668 1.00 87.50 117 LEU A N 1
ATOM 900 C CA . LEU A 1 117 ? 1.202 -1.069 -13.645 1.00 87.50 117 LEU A CA 1
ATOM 901 C C . LEU A 1 117 ? 1.017 -2.107 -14.764 1.00 87.50 117 LEU A C 1
ATOM 903 O O . LEU A 1 117 ? 2.009 -2.661 -15.239 1.00 87.50 117 LEU A O 1
ATOM 907 N N . LYS A 1 118 ? -0.225 -2.361 -15.205 1.00 83.44 118 LYS A N 1
ATOM 908 C CA . LYS A 1 118 ? -0.518 -3.224 -16.367 1.00 83.44 118 LYS A CA 1
ATOM 909 C C . LYS A 1 118 ? -0.158 -2.552 -17.692 1.00 83.44 118 LYS A C 1
ATOM 911 O O . LYS A 1 118 ? 0.256 -3.238 -18.621 1.00 83.44 118 LYS A O 1
ATOM 916 N N . THR A 1 119 ? -0.383 -1.241 -17.798 1.00 81.12 119 THR A N 1
ATOM 917 C CA . THR A 1 119 ? -0.153 -0.472 -19.035 1.00 81.12 119 THR A CA 1
ATOM 918 C C . THR A 1 119 ? 1.285 -0.015 -19.210 1.00 81.12 119 THR A C 1
ATOM 920 O O . THR A 1 119 ? 1.734 0.164 -20.338 1.00 81.12 119 THR A O 1
ATOM 923 N N . GLU A 1 120 ? 2.025 0.132 -18.115 1.00 76.31 120 GLU A N 1
ATOM 924 C CA . GLU A 1 120 ? 3.464 0.290 -18.154 1.00 76.31 120 GLU A CA 1
ATOM 925 C C . GLU A 1 120 ? 4.042 -1.040 -18.659 1.00 76.31 120 GLU A C 1
ATOM 927 O O . GLU A 1 120 ? 4.319 -1.954 -17.888 1.00 76.31 120 GLU A O 1
ATOM 932 N N . VAL A 1 121 ? 4.196 -1.197 -19.969 1.00 57.34 121 VAL A N 1
ATOM 933 C CA . VAL A 1 121 ? 4.891 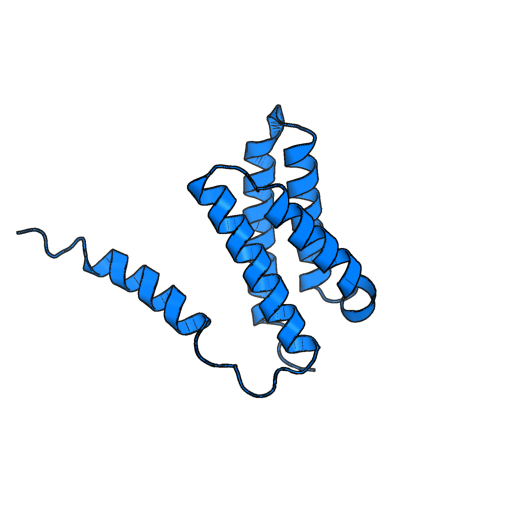-2.329 -20.590 1.00 57.34 121 VAL A CA 1
ATOM 934 C C . VAL A 1 121 ? 6.177 -1.786 -21.197 1.00 57.34 121 VAL A C 1
ATOM 936 O O . VAL A 1 121 ? 6.127 -0.903 -22.041 1.00 57.34 121 VAL A O 1
A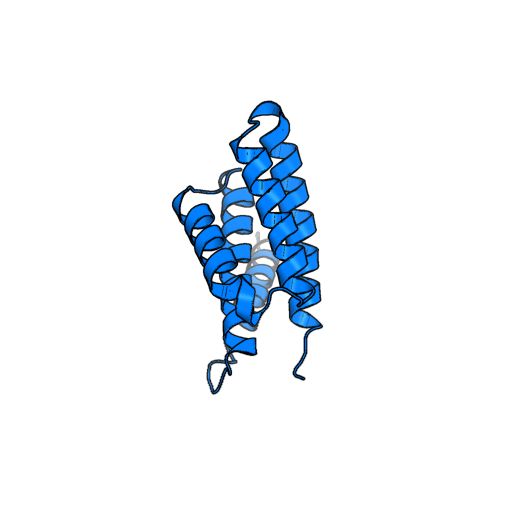TOM 939 N N . SER A 1 122 ? 7.293 -2.319 -20.695 1.00 50.81 122 SER A N 1
ATOM 940 C CA . SER A 1 122 ? 8.651 -2.342 -21.256 1.00 50.81 122 SER A CA 1
ATOM 941 C C . SER A 1 122 ? 9.023 -1.236 -22.256 1.00 50.81 122 SER A C 1
ATOM 943 O O . SER A 1 122 ? 8.891 -1.437 -23.462 1.00 50.81 122 SER A O 1
ATOM 945 N N . GLU A 1 123 ? 9.573 -0.128 -21.758 1.00 42.09 123 GLU A N 1
ATOM 946 C CA . GLU A 1 123 ? 10.620 0.592 -22.501 1.00 42.09 123 GLU A CA 1
ATOM 947 C C . GLU A 1 123 ? 11.988 0.000 -22.148 1.00 42.09 123 GLU A C 1
ATOM 949 O O . GLU A 1 123 ? 12.184 -0.343 -20.954 1.00 42.09 123 GLU A O 1
#

pLDDT: mean 79.77, std 20.05, range [38.22, 96.94]